Protein AF-A0A4Y9XLV0-F1 (afdb_monomer_lite)

Secondary structure (DSSP, 8-state):
-------------------------------------------GGGGS--SSTT-EESSSS-EE-S----TT-SS-HHHHHHHTT--EEEE---BTTB---GGGHHHHHHHHHTS-SSSS----GGG-EEEE----TT--PPP-

Radius of gyration: 30.6 Å; chains: 1; bounding box: 90×66×61 Å

pLDDT: mean 75.53, std 23.42, range [32.72, 98.12]

Foldseek 3Di:
DDDDDDDDDDDDDDDDDDDDDDDDDDDDDPDDPPPPPPPPPPPQFVPADDLDPQKTDPHPQDIDGDDQDDPPDPDTSLLSCVVSVNAEAEAQADDPRDDDCVVVNQVSQVVVLPDPPDDDDNGDNVSHHYDYQHDDPPGDGDDD

Structure (mmCIF, N/CA/C/O backbone):
data_AF-A0A4Y9XLV0-F1
#
_entry.id   AF-A0A4Y9XLV0-F1
#
loop_
_atom_site.group_PDB
_atom_site.id
_atom_site.type_symbol
_atom_site.label_atom_id
_atom_site.label_alt_id
_atom_site.label_comp_id
_atom_site.label_asym_id
_atom_site.label_entity_id
_atom_site.label_seq_id
_atom_site.pdbx_PDB_ins_code
_atom_site.Cartn_x
_atom_site.Cartn_y
_atom_site.Cartn_z
_atom_site.occupancy
_atom_site.B_iso_or_equiv
_atom_site.auth_seq_id
_atom_site.auth_comp_id
_atom_site.auth_asym_id
_atom_site.auth_atom_id
_atom_site.pdbx_PDB_model_num
ATOM 1 N N . MET A 1 1 ? 69.533 -40.851 -6.223 1.00 44.31 1 MET A N 1
ATOM 2 C CA . MET A 1 1 ? 68.738 -39.827 -5.526 1.00 44.31 1 MET A CA 1
ATOM 3 C C . MET A 1 1 ? 67.312 -39.889 -6.083 1.00 44.31 1 MET A C 1
ATOM 5 O O . MET A 1 1 ? 66.908 -39.020 -6.835 1.00 44.31 1 MET A O 1
ATOM 9 N N . GLU A 1 2 ? 66.648 -41.049 -6.049 1.00 42.41 2 GLU A N 1
ATOM 10 C CA . GLU A 1 2 ? 66.026 -41.686 -4.863 1.00 42.41 2 GLU A CA 1
ATOM 11 C C . GLU A 1 2 ? 64.787 -40.920 -4.376 1.00 42.41 2 GLU A C 1
ATOM 13 O O . GLU A 1 2 ? 64.874 -39.716 -4.189 1.00 42.41 2 GLU A O 1
ATOM 18 N N . HIS A 1 3 ? 63.644 -41.524 -4.048 1.00 40.06 3 HIS A N 1
ATOM 19 C CA . HIS A 1 3 ? 63.015 -42.832 -4.316 1.00 40.06 3 HIS A CA 1
ATOM 20 C C . HIS A 1 3 ? 61.691 -42.832 -3.495 1.00 40.06 3 HIS A C 1
ATOM 22 O O . HIS A 1 3 ? 61.647 -42.218 -2.432 1.00 40.06 3 HIS A O 1
ATOM 28 N N . THR A 1 4 ? 60.683 -43.605 -3.924 1.00 41.50 4 THR A N 1
ATOM 29 C CA . THR A 1 4 ? 59.674 -44.282 -3.059 1.00 41.50 4 THR A CA 1
ATOM 30 C C . THR A 1 4 ? 58.269 -43.676 -2.810 1.00 41.50 4 THR A C 1
ATOM 32 O O . THR A 1 4 ? 58.066 -42.517 -2.468 1.00 41.50 4 THR A O 1
ATOM 35 N N . THR A 1 5 ? 57.304 -44.591 -2.969 1.00 46.16 5 THR A N 1
ATOM 36 C CA . THR A 1 5 ? 55.833 -44.587 -2.807 1.00 46.16 5 THR A CA 1
ATOM 37 C C . THR A 1 5 ? 55.388 -44.950 -1.376 1.00 46.16 5 THR A C 1
ATOM 39 O O . THR A 1 5 ? 56.106 -45.732 -0.763 1.00 46.16 5 THR A O 1
ATOM 42 N N . ALA A 1 6 ? 54.191 -44.535 -0.897 1.00 38.47 6 ALA A N 1
ATOM 43 C CA . ALA A 1 6 ? 53.242 -45.391 -0.123 1.00 38.47 6 ALA A CA 1
ATOM 44 C C . ALA A 1 6 ? 51.978 -44.682 0.449 1.00 38.47 6 ALA A C 1
ATOM 46 O O . ALA A 1 6 ? 52.037 -43.569 0.961 1.00 38.47 6 ALA A O 1
ATOM 47 N N . THR A 1 7 ? 50.873 -45.436 0.463 1.00 38.69 7 THR A N 1
ATOM 48 C CA . THR A 1 7 ? 49.693 -45.411 1.378 1.00 38.69 7 THR A CA 1
ATOM 49 C C . THR A 1 7 ? 49.623 -46.827 2.027 1.00 38.69 7 THR A C 1
ATOM 51 O O . THR A 1 7 ? 50.431 -47.659 1.599 1.00 38.69 7 THR A O 1
ATOM 54 N N . PRO A 1 8 ? 48.675 -47.251 2.909 1.00 56.88 8 PRO A N 1
ATOM 55 C CA . PRO A 1 8 ? 47.726 -46.589 3.838 1.00 56.88 8 PRO A CA 1
ATOM 56 C C . PRO A 1 8 ? 47.707 -47.210 5.285 1.00 56.88 8 PRO A C 1
ATOM 58 O O . PRO A 1 8 ? 48.426 -48.167 5.544 1.00 56.88 8 PRO A O 1
ATOM 61 N N . ALA A 1 9 ? 46.842 -46.720 6.200 1.00 36.09 9 ALA A N 1
ATOM 62 C CA . ALA A 1 9 ? 46.205 -47.396 7.377 1.00 36.09 9 ALA A CA 1
ATOM 63 C C . ALA A 1 9 ? 45.323 -46.345 8.119 1.00 36.09 9 ALA A C 1
ATOM 65 O O . ALA A 1 9 ? 45.697 -45.176 8.085 1.00 36.09 9 ALA A O 1
ATOM 66 N N . SER A 1 10 ? 44.124 -46.551 8.697 1.00 36.41 10 SER A N 1
ATOM 67 C CA . SER A 1 10 ? 43.382 -47.677 9.322 1.00 36.41 10 SER A CA 1
ATOM 68 C C . SER A 1 10 ? 43.607 -47.862 10.839 1.00 36.41 10 SER A C 1
ATOM 70 O O . SER A 1 10 ? 44.735 -47.705 11.296 1.00 36.41 10 SER A O 1
ATOM 72 N N . ASN A 1 11 ? 42.526 -48.263 11.544 1.00 35.91 11 ASN A N 1
ATOM 73 C CA . ASN A 1 11 ? 42.389 -48.644 12.974 1.00 35.91 11 ASN A CA 1
ATOM 74 C C . ASN A 1 11 ? 42.174 -47.472 13.976 1.00 35.91 11 ASN A C 1
ATOM 76 O O . ASN A 1 11 ? 42.723 -46.394 13.777 1.00 35.91 11 ASN A O 1
ATOM 80 N N . ASP A 1 12 ? 41.420 -47.594 15.085 1.00 36.78 12 ASP A N 1
ATOM 81 C CA . ASP A 1 12 ? 40.398 -48.587 15.492 1.00 36.78 12 ASP A CA 1
ATOM 82 C C . ASP A 1 12 ? 39.504 -48.057 16.651 1.00 36.78 12 ASP A C 1
ATOM 84 O O . ASP A 1 12 ? 39.923 -47.200 17.421 1.00 36.78 12 ASP A O 1
ATOM 88 N N . ILE A 1 13 ? 38.281 -48.603 16.733 1.00 36.00 13 ILE A N 1
ATOM 89 C CA . ILE A 1 13 ? 37.506 -49.064 17.919 1.00 36.00 13 ILE A CA 1
ATOM 90 C C . ILE A 1 13 ? 37.742 -48.409 19.310 1.00 36.00 13 ILE A C 1
ATOM 92 O O . ILE A 1 13 ? 38.817 -48.553 19.881 1.00 36.00 13 ILE A O 1
ATOM 96 N N . ASP A 1 14 ? 36.654 -47.944 19.958 1.00 33.97 14 ASP A N 1
ATOM 97 C CA . ASP A 1 14 ? 36.262 -48.475 21.289 1.00 33.97 14 ASP A CA 1
ATOM 98 C C . ASP A 1 14 ? 34.733 -48.433 21.550 1.00 33.97 14 ASP A C 1
ATOM 100 O O . ASP A 1 14 ? 34.006 -47.645 20.939 1.00 33.97 14 ASP A O 1
ATOM 104 N N . GLN A 1 15 ? 34.237 -49.318 22.426 1.00 34.38 15 GLN A N 1
ATOM 105 C CA . GLN A 1 15 ? 32.823 -49.549 22.772 1.00 34.38 15 GLN A CA 1
ATOM 106 C C . GLN A 1 15 ? 32.537 -49.350 24.274 1.00 34.38 15 GLN A C 1
ATOM 108 O O . GLN A 1 15 ? 33.336 -49.740 25.115 1.00 34.38 15 GLN A O 1
ATOM 113 N N . SER A 1 16 ? 31.335 -48.868 24.622 1.00 37.50 16 SER A N 1
ATOM 114 C CA . SER A 1 16 ? 30.698 -48.978 25.958 1.00 37.50 16 SER A CA 1
ATOM 115 C C . SER A 1 16 ? 29.266 -48.411 25.838 1.00 37.50 16 SER A C 1
ATOM 117 O O . SER A 1 16 ? 29.134 -47.265 25.421 1.00 37.50 16 SER A O 1
ATOM 119 N N . VAL A 1 17 ? 28.120 -49.103 25.960 1.00 35.81 17 VAL A N 1
ATOM 120 C CA . VAL A 1 17 ? 27.607 -50.235 26.776 1.00 35.81 17 VAL A CA 1
ATOM 121 C C . VAL A 1 17 ? 27.174 -49.856 28.207 1.00 35.81 17 VAL A C 1
ATOM 123 O O . VAL A 1 17 ? 27.932 -49.261 28.962 1.00 35.81 17 VAL A O 1
ATOM 126 N N . SER A 1 18 ? 25.968 -50.332 28.582 1.00 37.88 18 SER A N 1
ATOM 127 C CA . SER A 1 18 ? 25.218 -50.158 29.854 1.00 37.88 18 SER A CA 1
ATOM 128 C C . SER A 1 18 ? 24.457 -48.817 30.014 1.00 37.88 18 SER A C 1
ATOM 130 O O . SER A 1 18 ? 24.909 -47.799 29.506 1.00 37.88 18 SER A O 1
ATOM 132 N N . HIS A 1 19 ? 23.277 -48.735 30.659 1.00 32.72 19 HIS A N 1
ATOM 133 C CA . HIS A 1 19 ? 22.309 -49.777 31.076 1.00 32.72 19 HIS A CA 1
ATOM 134 C C . HIS A 1 19 ? 20.878 -49.205 31.281 1.00 32.72 19 HIS A C 1
ATOM 136 O O . HIS A 1 19 ? 20.690 -47.991 31.292 1.00 32.72 19 HIS A O 1
ATOM 142 N N . SER A 1 20 ? 19.882 -50.086 31.459 1.00 41.22 20 SER A N 1
ATOM 143 C CA . SER A 1 20 ? 18.470 -49.758 31.759 1.00 41.22 20 SER A CA 1
ATOM 144 C C . SER A 1 20 ? 18.166 -49.737 33.266 1.00 41.22 20 SER A C 1
ATOM 146 O O . SER A 1 20 ? 18.795 -50.481 34.015 1.00 41.22 20 SER A O 1
ATOM 148 N N . ILE A 1 21 ? 17.133 -48.997 33.691 1.00 42.03 21 ILE A N 1
ATOM 149 C CA . ILE A 1 21 ? 16.352 -49.273 34.918 1.00 42.03 21 ILE A CA 1
ATOM 150 C C . ILE A 1 21 ? 14.890 -48.817 34.750 1.0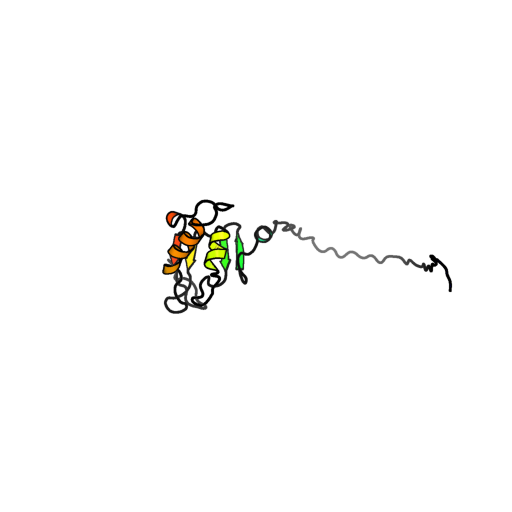0 42.03 21 ILE A C 1
ATOM 152 O O . ILE A 1 21 ? 14.570 -48.105 33.799 1.00 42.03 21 ILE A O 1
ATOM 156 N N . ASP A 1 22 ? 14.020 -49.307 35.634 1.00 33.97 22 ASP A N 1
ATOM 157 C CA . ASP A 1 22 ? 12.613 -49.643 35.365 1.00 33.97 22 ASP A CA 1
ATOM 158 C C . ASP A 1 22 ? 11.630 -49.074 36.425 1.00 33.97 22 ASP A C 1
ATOM 160 O O . ASP A 1 22 ? 12.054 -48.528 37.441 1.00 33.97 22 ASP A O 1
ATOM 164 N N . GLU A 1 23 ? 10.329 -49.280 36.191 1.00 33.56 23 GLU A N 1
ATOM 165 C CA . GLU A 1 23 ? 9.196 -49.277 37.142 1.00 33.56 23 GLU A CA 1
ATOM 166 C C . GLU A 1 23 ? 8.631 -47.969 37.769 1.00 33.56 23 GLU A C 1
ATOM 168 O O . GLU A 1 23 ? 9.160 -47.354 38.691 1.00 33.56 23 GLU A O 1
ATOM 173 N N . SER A 1 24 ? 7.398 -47.669 37.335 1.00 40.25 24 SER A N 1
ATOM 174 C CA . SER A 1 24 ? 6.162 -47.731 38.150 1.00 40.25 24 SER A CA 1
ATOM 175 C C . SER A 1 24 ? 6.018 -46.973 39.488 1.00 40.25 24 SER A C 1
ATOM 177 O O . SER A 1 24 ? 6.369 -47.487 40.544 1.00 40.25 24 SER A O 1
ATOM 179 N N . VAL A 1 25 ? 5.195 -45.908 39.495 1.00 38.41 25 VAL A N 1
ATOM 180 C CA . VAL A 1 25 ? 4.172 -45.681 40.552 1.00 38.41 25 VAL A CA 1
ATOM 181 C C . VAL A 1 25 ? 2.870 -45.163 39.923 1.00 38.41 25 VAL A C 1
ATOM 183 O O . VAL A 1 25 ? 2.878 -44.257 39.093 1.00 38.41 25 VAL A O 1
ATOM 186 N N . SER A 1 26 ? 1.734 -45.728 40.344 1.00 35.47 26 SER A N 1
ATOM 187 C CA . SER A 1 26 ? 0.381 -45.391 39.878 1.00 35.47 26 SER A CA 1
ATOM 188 C C . SER A 1 26 ? -0.408 -44.598 40.924 1.00 35.47 26 SER A C 1
ATOM 190 O O . SER A 1 26 ? -0.415 -44.973 42.097 1.00 35.47 26 SER A O 1
ATOM 192 N N . SER A 1 27 ? -1.152 -43.565 40.504 1.00 40.38 27 SER A N 1
ATOM 193 C CA . SER A 1 27 ? -2.450 -43.210 41.109 1.00 40.38 27 SER A CA 1
ATOM 194 C C . SER A 1 27 ? -3.287 -42.276 40.212 1.00 40.38 27 SER A C 1
ATOM 196 O O . SER A 1 27 ? -2.718 -41.486 39.458 1.00 40.38 27 SER A O 1
ATOM 198 N N . PRO A 1 28 ? -4.635 -42.352 40.253 1.00 42.47 28 PRO A N 1
ATOM 199 C CA . PRO A 1 28 ? -5.485 -41.774 39.216 1.00 42.47 28 PRO A CA 1
ATOM 200 C C . PRO A 1 28 ? -6.110 -40.440 39.638 1.00 42.47 28 PRO A C 1
ATOM 202 O O . PRO A 1 28 ? -6.962 -40.407 40.526 1.00 42.47 28 PRO A O 1
ATOM 205 N N . ASN A 1 29 ? -5.790 -39.351 38.936 1.00 38.34 29 ASN A N 1
ATOM 206 C CA . ASN A 1 29 ? -6.512 -38.092 39.116 1.00 38.34 29 ASN A CA 1
ATOM 207 C C . ASN A 1 29 ? -7.552 -37.910 37.999 1.00 38.34 29 ASN A C 1
ATOM 209 O O . ASN A 1 29 ? -7.209 -37.653 36.844 1.00 38.34 29 ASN A O 1
ATOM 213 N N . LYS A 1 30 ? -8.836 -38.083 38.339 1.00 51.19 30 LYS A N 1
ATOM 214 C CA . LYS A 1 30 ? -9.972 -37.972 37.407 1.00 51.19 30 LYS A CA 1
ATOM 215 C C . LYS A 1 30 ? -10.260 -36.507 37.064 1.00 51.19 30 LYS A C 1
ATOM 217 O O . LYS A 1 30 ? -11.255 -35.947 37.516 1.00 51.19 30 LYS A O 1
ATOM 222 N N . HIS A 1 31 ? -9.410 -35.894 36.248 1.00 45.94 31 HIS A N 1
ATOM 223 C CA . HIS A 1 31 ? -9.733 -34.612 35.633 1.00 45.94 31 HIS A CA 1
ATOM 224 C C . HIS A 1 31 ? -10.528 -34.832 34.351 1.00 45.94 31 HIS A C 1
ATOM 226 O O . HIS A 1 31 ? -10.071 -35.492 33.422 1.00 45.94 31 HIS A O 1
ATOM 232 N N . THR A 1 32 ? -11.735 -34.269 34.333 1.00 46.31 32 THR A N 1
ATOM 233 C CA . THR A 1 32 ? -12.629 -34.186 33.180 1.00 46.31 32 THR A CA 1
ATOM 234 C C . THR A 1 32 ? -11.860 -33.741 31.941 1.00 46.31 32 THR A C 1
ATOM 236 O O . THR A 1 32 ? -11.474 -32.576 31.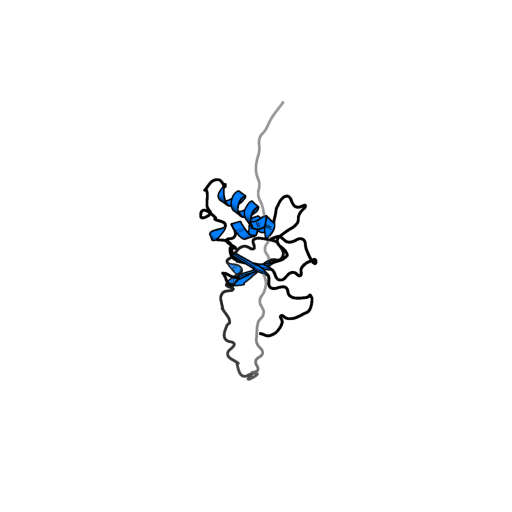837 1.00 46.31 32 THR A O 1
ATOM 239 N N . THR A 1 33 ? -11.665 -34.654 30.989 1.00 41.72 33 THR A N 1
ATOM 240 C CA . THR A 1 33 ? -11.121 -34.317 29.676 1.00 41.72 33 THR A CA 1
ATOM 241 C C . THR A 1 33 ? -12.124 -33.422 28.962 1.00 41.72 33 THR A C 1
ATOM 243 O O . THR A 1 33 ? -13.071 -33.899 28.339 1.00 41.72 33 THR A O 1
ATOM 246 N N . ILE A 1 34 ? -11.911 -32.107 29.038 1.00 57.25 34 ILE A N 1
ATOM 247 C CA . ILE A 1 34 ? -12.382 -31.213 27.987 1.00 57.25 34 ILE A CA 1
ATOM 248 C C . ILE A 1 34 ? -11.729 -31.744 26.716 1.00 57.25 34 ILE A C 1
ATOM 250 O O . ILE A 1 34 ? -10.503 -31.748 26.611 1.00 57.25 34 ILE A O 1
ATOM 254 N N . SER A 1 35 ? -12.540 -32.245 25.786 1.00 52.53 35 SER A N 1
ATOM 255 C CA . SER A 1 35 ? -12.069 -32.616 24.458 1.00 52.53 35 SER A CA 1
ATOM 256 C C . SER A 1 35 ? -11.554 -31.355 23.782 1.00 52.53 35 SER A C 1
ATOM 258 O O . SER A 1 35 ? -12.321 -30.611 23.171 1.00 52.53 35 SER A O 1
ATOM 260 N N . THR A 1 36 ? -10.256 -31.095 23.932 1.00 50.59 36 THR A N 1
ATOM 261 C CA . THR A 1 36 ? -9.554 -30.050 23.203 1.00 50.59 36 THR A CA 1
ATOM 262 C C . THR A 1 36 ? -9.719 -30.376 21.732 1.00 50.59 36 THR A C 1
ATOM 264 O O . THR A 1 36 ? -9.048 -31.268 21.211 1.00 50.59 36 THR A O 1
ATOM 267 N N . PHE A 1 37 ? -10.643 -29.683 21.065 1.00 56.19 37 PHE A N 1
ATOM 268 C CA . PHE A 1 37 ? -10.715 -29.711 19.616 1.00 56.19 37 PHE A CA 1
ATOM 269 C C . PHE A 1 37 ? -9.338 -29.298 19.119 1.00 56.19 37 PHE A C 1
ATOM 271 O O . PHE A 1 37 ? -8.907 -28.163 19.330 1.00 56.19 37 PHE A O 1
ATOM 278 N N . SER A 1 38 ? -8.626 -30.258 18.528 1.00 58.19 38 SER A N 1
ATOM 279 C CA . SER A 1 38 ? -7.366 -30.003 17.854 1.00 58.19 38 SER A CA 1
ATOM 280 C C . SER A 1 38 ? -7.668 -28.981 16.769 1.00 58.19 38 SER A C 1
ATOM 282 O O . SER A 1 38 ? -8.244 -29.301 15.729 1.00 58.19 38 SER A O 1
ATOM 284 N N . MET A 1 39 ? -7.297 -27.730 17.041 1.00 57.28 39 MET A N 1
ATOM 285 C CA . MET A 1 39 ? -7.291 -26.645 16.071 1.00 57.28 39 MET A CA 1
ATOM 286 C C . MET A 1 39 ? -6.125 -26.865 15.101 1.00 57.28 39 MET A C 1
ATOM 288 O O . MET A 1 39 ? -5.297 -25.984 14.892 1.00 57.28 39 MET A O 1
ATOM 292 N N . ASN A 1 40 ? -6.103 -28.029 14.444 1.00 58.97 40 ASN A N 1
ATOM 293 C CA . ASN A 1 40 ? -5.399 -28.247 13.188 1.00 58.97 40 ASN A CA 1
ATOM 294 C C . ASN A 1 40 ? -6.162 -27.532 12.057 1.00 58.97 40 ASN A C 1
ATOM 296 O O . ASN A 1 40 ? -6.431 -28.093 10.996 1.00 58.97 40 ASN A O 1
ATOM 300 N N . ALA A 1 41 ? -6.498 -26.260 12.287 1.00 55.97 41 ALA A N 1
ATOM 301 C CA . ALA A 1 41 ? -6.653 -25.324 11.201 1.00 55.97 41 ALA A CA 1
ATOM 302 C C . ALA A 1 41 ? -5.267 -25.229 10.546 1.00 55.97 41 ALA A C 1
ATOM 304 O O . ALA A 1 41 ? -4.302 -24.896 11.243 1.00 55.97 41 ALA A O 1
ATOM 305 N N . PRO A 1 42 ? -5.115 -25.538 9.246 1.00 51.66 42 PRO A N 1
ATOM 306 C CA . PRO A 1 42 ? -3.868 -25.229 8.572 1.00 51.66 42 PRO A CA 1
ATOM 307 C C . PRO A 1 42 ? -3.624 -23.729 8.738 1.00 51.66 42 PRO A C 1
ATOM 309 O O . PRO A 1 42 ? -4.533 -22.923 8.533 1.00 51.66 42 PRO A O 1
ATOM 312 N N . THR A 1 43 ? -2.412 -23.336 9.122 1.00 57.78 43 THR A N 1
ATOM 313 C CA . THR A 1 43 ? -2.004 -21.930 9.164 1.00 57.78 43 THR A CA 1
ATOM 314 C C . THR A 1 43 ? -1.938 -21.410 7.732 1.00 57.78 43 THR A C 1
ATOM 316 O O . THR A 1 43 ? -0.885 -21.402 7.092 1.00 57.78 43 THR A O 1
ATOM 319 N N . VAL A 1 44 ? -3.099 -20.980 7.223 1.00 54.06 44 VAL A N 1
ATOM 320 C CA . VAL A 1 44 ? -3.336 -20.495 5.851 1.00 54.06 44 VAL A CA 1
ATOM 321 C C . VAL A 1 44 ? -2.351 -19.380 5.462 1.00 54.06 44 VAL A C 1
ATOM 323 O O . VAL A 1 44 ? -2.016 -19.203 4.294 1.00 54.06 44 VAL A O 1
ATOM 326 N N . THR A 1 45 ? -1.835 -18.663 6.458 1.00 52.94 45 THR A N 1
ATOM 327 C CA . THR A 1 45 ? -0.852 -17.585 6.336 1.00 52.94 45 THR A CA 1
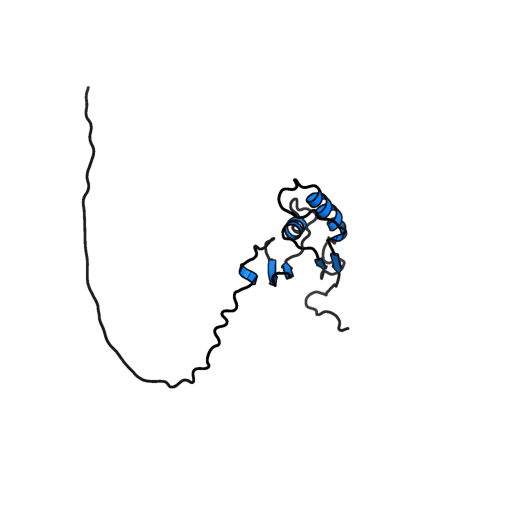ATOM 328 C C . THR A 1 45 ? 0.581 -18.059 6.049 1.00 52.94 45 THR A C 1
ATOM 330 O O . THR A 1 45 ? 1.371 -17.276 5.531 1.00 52.94 45 THR A O 1
ATOM 333 N N . SER A 1 46 ? 0.935 -19.323 6.323 1.00 56.84 46 SER A N 1
ATOM 334 C CA . SER A 1 46 ? 2.306 -19.838 6.126 1.00 56.84 46 SER A CA 1
ATOM 335 C C . SER A 1 46 ? 2.656 -20.167 4.669 1.00 56.84 46 SER A C 1
ATOM 337 O O . SER A 1 46 ? 3.830 -20.319 4.343 1.00 56.84 46 SER A O 1
ATOM 339 N N . MET A 1 47 ? 1.661 -20.250 3.777 1.00 69.62 47 MET A N 1
ATOM 340 C CA . MET A 1 47 ? 1.868 -20.657 2.381 1.00 69.62 47 MET A CA 1
ATOM 341 C C . MET A 1 47 ? 2.316 -19.533 1.438 1.00 69.62 47 MET A C 1
ATOM 343 O O . MET A 1 47 ? 2.781 -19.829 0.338 1.00 69.62 47 MET A O 1
ATOM 347 N N . ARG A 1 48 ? 2.165 -18.254 1.810 1.00 83.88 48 ARG A N 1
ATOM 348 C CA . ARG A 1 48 ? 2.544 -17.125 0.945 1.00 83.88 48 ARG A CA 1
ATOM 349 C C . ARG A 1 48 ? 3.803 -16.422 1.459 1.00 83.88 48 ARG A C 1
ATOM 351 O O . ARG A 1 48 ? 3.802 -15.963 2.602 1.00 83.88 48 ARG A O 1
ATOM 358 N N . PRO A 1 49 ? 4.844 -16.252 0.620 1.00 91.31 49 PRO A N 1
ATOM 359 C CA . PRO A 1 49 ? 5.977 -15.396 0.946 1.00 91.31 49 PRO A CA 1
ATOM 360 C C . PRO A 1 49 ? 5.534 -13.977 1.318 1.00 91.31 49 PRO A C 1
ATOM 362 O O . PRO A 1 49 ? 4.568 -13.434 0.772 1.00 91.31 49 PRO A O 1
ATOM 365 N N . ARG A 1 50 ? 6.266 -13.363 2.250 1.00 93.44 50 ARG A N 1
ATOM 366 C CA . ARG A 1 50 ? 6.087 -11.954 2.611 1.00 93.44 50 ARG A CA 1
ATOM 367 C C . ARG A 1 50 ? 6.782 -11.079 1.561 1.00 93.44 50 ARG A C 1
ATOM 369 O O . ARG A 1 50 ? 7.975 -11.287 1.351 1.00 93.44 50 ARG A O 1
ATOM 376 N N . PRO A 1 51 ? 6.092 -10.120 0.918 1.00 93.94 51 PRO A N 1
ATOM 377 C CA . PRO A 1 51 ? 6.698 -9.301 -0.134 1.00 93.94 51 PRO A CA 1
ATOM 378 C C . PRO A 1 51 ? 7.726 -8.299 0.397 1.00 93.94 51 PRO A C 1
ATOM 380 O O . PRO A 1 51 ? 8.669 -7.962 -0.313 1.00 93.94 51 PRO A O 1
ATOM 383 N N . ILE A 1 52 ? 7.553 -7.835 1.639 1.00 94.00 52 ILE A N 1
ATOM 384 C CA . ILE A 1 52 ? 8.445 -6.883 2.313 1.00 94.00 52 ILE A CA 1
ATOM 385 C C . ILE A 1 52 ? 8.670 -7.266 3.784 1.00 94.00 52 ILE A C 1
ATOM 387 O O . ILE A 1 52 ? 7.859 -8.012 4.352 1.00 94.00 52 ILE A O 1
ATOM 391 N N . PRO A 1 53 ? 9.740 -6.763 4.434 1.00 92.50 53 PRO A N 1
ATOM 392 C CA . PRO A 1 53 ? 9.869 -6.797 5.890 1.00 92.50 53 PRO A CA 1
ATOM 393 C C . PRO A 1 53 ? 8.629 -6.215 6.586 1.00 92.50 53 PRO A C 1
ATOM 395 O O . PRO A 1 53 ? 7.871 -5.459 5.986 1.00 92.50 53 PRO A O 1
ATOM 398 N N . ASN A 1 54 ? 8.407 -6.589 7.849 1.00 93.94 54 ASN A N 1
ATOM 399 C CA . ASN A 1 54 ? 7.307 -6.065 8.675 1.00 93.94 54 ASN A CA 1
ATOM 400 C C . ASN A 1 54 ? 5.908 -6.153 8.022 1.00 93.94 54 ASN A C 1
ATOM 402 O O . ASN A 1 54 ? 5.040 -5.316 8.260 1.00 93.94 54 ASN A O 1
ATOM 406 N N . SER A 1 55 ? 5.679 -7.186 7.205 1.00 95.56 55 SER A N 1
ATOM 407 C CA . SER A 1 55 ? 4.369 -7.513 6.635 1.00 95.56 55 SER A CA 1
ATOM 408 C C . SER A 1 55 ? 3.887 -8.897 7.065 1.00 95.56 55 SER A C 1
ATOM 410 O O . SER A 1 55 ? 4.680 -9.742 7.494 1.00 95.56 55 SER A O 1
ATOM 412 N N . TYR A 1 56 ? 2.585 -9.142 6.948 1.00 94.38 56 TYR A N 1
ATOM 413 C CA . TYR A 1 56 ? 1.985 -10.464 7.086 1.00 94.38 56 TYR A CA 1
ATOM 414 C C . TYR A 1 56 ? 0.693 -10.568 6.271 1.00 94.38 56 TYR A C 1
ATOM 416 O O . TYR A 1 56 ? -0.072 -9.613 6.140 1.00 94.38 56 TYR A O 1
ATOM 424 N N . TRP A 1 57 ? 0.436 -11.757 5.729 1.00 94.94 57 TRP A N 1
ATOM 425 C CA . TRP A 1 57 ? -0.861 -12.093 5.151 1.00 94.94 57 TRP A CA 1
ATOM 426 C C . TRP A 1 57 ? -1.828 -12.392 6.300 1.00 94.94 57 TRP A C 1
ATOM 428 O O . TRP A 1 57 ? -1.634 -13.369 7.019 1.00 94.94 57 TRP A O 1
ATOM 438 N N . ALA A 1 58 ? -2.841 -11.549 6.499 1.00 94.12 58 ALA A N 1
ATOM 439 C CA . ALA A 1 58 ? -3.920 -11.785 7.463 1.00 94.12 58 ALA A CA 1
ATOM 440 C C . ALA A 1 58 ? -4.916 -12.829 6.926 1.00 94.12 58 ALA A C 1
ATOM 442 O O . ALA A 1 58 ? -5.457 -13.642 7.671 1.00 94.12 58 ALA A O 1
ATOM 443 N N . THR A 1 59 ? -5.112 -12.837 5.606 1.00 92.12 59 THR A N 1
ATOM 444 C CA . THR A 1 59 ? -5.834 -13.867 4.845 1.00 92.12 59 THR A CA 1
ATOM 445 C C . THR A 1 59 ? -5.063 -14.139 3.543 1.00 92.12 59 THR A C 1
ATOM 447 O O . THR A 1 59 ? -4.145 -13.380 3.223 1.00 92.12 59 THR A O 1
ATOM 450 N N . PRO A 1 60 ? -5.429 -15.142 2.719 1.00 91.31 60 PRO A N 1
ATOM 451 C CA . PRO A 1 60 ? -4.857 -15.298 1.380 1.00 91.31 60 PRO A CA 1
ATOM 452 C C . PRO A 1 60 ? -4.962 -14.067 0.472 1.00 91.31 60 PRO A C 1
ATOM 454 O O . PRO A 1 60 ? -4.252 -14.015 -0.524 1.00 91.31 60 PRO A O 1
ATOM 457 N N . LEU A 1 61 ? -5.860 -13.118 0.753 1.00 93.12 61 LEU A N 1
ATOM 458 C CA . LEU A 1 61 ? -6.132 -11.962 -0.109 1.00 93.12 61 LEU A CA 1
ATOM 459 C C . LEU A 1 61 ? -5.861 -10.612 0.573 1.00 93.12 61 LEU A C 1
ATOM 461 O O . LEU A 1 61 ? -5.846 -9.592 -0.108 1.00 93.12 61 LEU A O 1
ATOM 465 N N . LEU A 1 62 ? -5.623 -10.598 1.888 1.00 95.75 62 LEU A N 1
ATOM 466 C CA . LEU A 1 62 ? -5.378 -9.389 2.671 1.00 95.75 62 LEU A CA 1
ATOM 467 C C . LEU A 1 62 ? -3.966 -9.414 3.261 1.00 95.75 62 LEU A C 1
ATOM 469 O O . LEU A 1 62 ? -3.658 -10.243 4.120 1.00 95.75 62 LEU A O 1
ATOM 473 N N . LEU A 1 63 ? -3.131 -8.481 2.810 1.00 97.06 63 LEU A N 1
ATOM 474 C CA . LEU A 1 63 ? -1.805 -8.214 3.354 1.00 97.06 63 LEU A CA 1
ATOM 475 C C . LEU A 1 63 ? -1.872 -6.980 4.261 1.00 97.06 63 LEU A C 1
ATOM 477 O O . LEU A 1 63 ? -2.338 -5.930 3.828 1.00 97.06 63 LEU A O 1
ATOM 481 N N . ALA A 1 64 ? -1.358 -7.096 5.482 1.00 96.75 64 ALA A N 1
ATOM 482 C CA . ALA A 1 64 ? -1.027 -5.955 6.328 1.00 96.75 64 ALA A CA 1
ATOM 483 C C . ALA A 1 64 ? 0.486 -5.709 6.263 1.00 96.75 64 ALA A C 1
ATOM 485 O O . ALA A 1 64 ? 1.275 -6.662 6.275 1.00 96.75 64 ALA A O 1
ATOM 486 N N . CYS A 1 65 ? 0.911 -4.450 6.175 1.00 96.44 65 CYS A N 1
ATOM 487 C CA . CYS A 1 65 ? 2.323 -4.098 6.073 1.00 96.44 65 CYS A CA 1
ATOM 488 C C . CYS A 1 65 ? 2.633 -2.679 6.564 1.00 96.44 65 CYS A C 1
ATOM 490 O O . CYS A 1 65 ? 1.737 -1.869 6.776 1.00 96.44 65 CYS A O 1
ATOM 492 N N . GLU A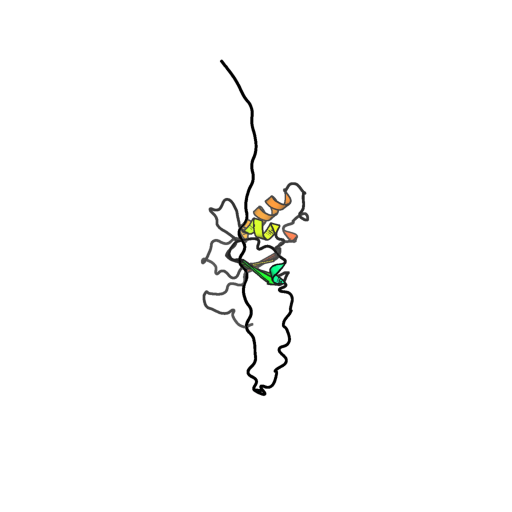 1 66 ? 3.924 -2.388 6.712 1.00 95.19 66 GLU A N 1
ATOM 493 C CA . GLU A 1 66 ? 4.447 -1.031 6.890 1.00 95.19 66 GLU A CA 1
ATOM 494 C C . GLU A 1 66 ? 4.209 -0.127 5.662 1.00 95.19 66 GLU A C 1
ATOM 496 O O . GLU A 1 66 ? 3.918 -0.605 4.562 1.00 95.19 66 GLU A O 1
ATOM 501 N N . TYR A 1 67 ? 4.388 1.188 5.843 1.00 95.56 67 TYR A N 1
ATOM 502 C CA . TYR A 1 67 ? 4.175 2.188 4.793 1.00 95.56 67 TYR A CA 1
ATOM 503 C C . TYR A 1 67 ? 5.005 1.891 3.524 1.00 95.56 67 TYR A C 1
ATOM 505 O O . TYR A 1 67 ? 6.221 1.656 3.631 1.00 95.56 67 TYR A O 1
ATOM 513 N N . PRO A 1 68 ? 4.393 1.899 2.320 1.00 95.00 68 PRO A N 1
ATOM 514 C CA . PRO A 1 68 ? 4.995 1.325 1.114 1.00 95.00 68 PRO A CA 1
ATOM 515 C C . PRO A 1 68 ? 5.913 2.281 0.334 1.00 95.00 68 PRO A C 1
ATOM 517 O O . PRO A 1 68 ? 6.479 1.886 -0.689 1.00 95.00 68 PRO A O 1
ATOM 520 N N . TRP A 1 69 ? 6.051 3.530 0.778 1.00 95.25 69 TRP A N 1
ATOM 521 C CA . TRP A 1 69 ? 6.714 4.589 0.021 1.00 95.25 69 TRP A CA 1
ATOM 522 C C . TRP A 1 69 ? 7.862 5.229 0.788 1.00 95.25 69 TRP A C 1
ATOM 524 O O . TRP A 1 69 ? 7.802 5.428 2.001 1.00 95.25 69 TRP A O 1
ATOM 534 N N . THR A 1 70 ? 8.950 5.531 0.086 1.00 92.12 70 THR A N 1
ATOM 535 C CA . THR A 1 70 ? 10.125 6.193 0.662 1.00 92.12 70 THR A CA 1
ATOM 536 C C . THR A 1 70 ? 10.811 7.001 -0.441 1.00 92.12 70 THR A C 1
ATOM 538 O O . THR A 1 70 ? 11.547 6.405 -1.225 1.00 92.12 70 THR A O 1
ATOM 541 N N . PRO A 1 71 ? 10.605 8.331 -0.539 1.00 88.19 71 PRO A N 1
ATOM 542 C CA . PRO A 1 71 ? 11.031 9.136 -1.695 1.00 88.19 71 PRO A CA 1
ATOM 543 C C . PRO A 1 71 ? 12.510 9.021 -2.102 1.00 88.19 71 PRO A C 1
ATOM 545 O O . PRO A 1 71 ? 12.845 9.237 -3.260 1.00 88.19 71 PRO A O 1
ATOM 548 N N . SER A 1 72 ? 13.396 8.683 -1.161 1.00 88.06 72 SER A N 1
ATOM 549 C CA . SER A 1 72 ? 14.841 8.522 -1.369 1.00 88.06 72 SER A CA 1
ATOM 550 C C . SER A 1 72 ? 15.301 7.082 -1.648 1.00 88.06 72 SER A C 1
ATOM 552 O O . SER A 1 72 ? 16.494 6.862 -1.857 1.00 88.06 72 SER A O 1
ATOM 554 N N . SER A 1 73 ? 14.403 6.091 -1.639 1.00 87.88 73 SER A N 1
ATOM 555 C CA . SER A 1 73 ? 14.759 4.689 -1.893 1.00 87.88 73 SER A CA 1
ATOM 556 C C . SER A 1 73 ? 14.847 4.385 -3.390 1.00 87.88 73 SER A C 1
ATOM 558 O O . SER A 1 73 ? 13.937 4.703 -4.156 1.00 87.88 73 SER A O 1
ATOM 560 N N . SER A 1 74 ? 15.907 3.689 -3.805 1.00 83.69 74 SER A N 1
ATOM 561 C CA . SER A 1 74 ? 16.020 3.117 -5.155 1.00 83.69 74 SER A CA 1
ATOM 562 C C . SER A 1 74 ? 15.095 1.914 -5.375 1.00 83.69 74 SER A C 1
ATOM 564 O O . SER A 1 74 ? 14.700 1.643 -6.505 1.00 83.69 74 SER A O 1
ATOM 566 N N . THR A 1 75 ? 14.723 1.214 -4.300 1.00 85.25 75 THR A N 1
ATOM 567 C CA . THR A 1 75 ? 13.790 0.081 -4.320 1.00 85.25 75 THR A CA 1
ATOM 568 C C . THR A 1 75 ? 12.527 0.486 -3.575 1.00 85.25 75 THR A C 1
ATOM 570 O O . THR A 1 75 ? 12.533 0.579 -2.343 1.00 85.25 75 THR A O 1
ATOM 573 N N . GLN A 1 76 ? 11.436 0.740 -4.296 1.00 92.56 76 GLN A N 1
ATOM 574 C CA . GLN A 1 76 ? 10.159 1.059 -3.663 1.00 92.56 76 GLN A CA 1
ATOM 575 C C . GLN A 1 76 ? 9.456 -0.225 -3.231 1.00 92.56 76 GLN A C 1
ATOM 577 O O . GLN A 1 76 ? 9.333 -1.185 -3.993 1.00 92.56 76 GLN A O 1
ATOM 582 N N . LYS A 1 77 ? 8.947 -0.241 -1.995 1.00 95.38 77 LYS A N 1
ATOM 583 C CA . LYS A 1 77 ? 8.162 -1.374 -1.480 1.00 95.38 77 LYS A CA 1
ATOM 584 C C . LYS A 1 77 ? 6.900 -1.577 -2.323 1.00 95.38 77 LYS A C 1
ATOM 586 O O . LYS A 1 77 ? 6.472 -2.709 -2.522 1.00 95.38 77 LYS A O 1
ATOM 591 N N . LEU A 1 78 ? 6.373 -0.486 -2.883 1.00 95.31 78 LEU A N 1
ATOM 592 C CA . LEU A 1 78 ? 5.282 -0.457 -3.853 1.00 95.31 78 LEU A CA 1
ATOM 593 C C . LEU A 1 78 ? 5.476 -1.450 -5.017 1.00 95.31 78 LEU A C 1
ATOM 595 O O . LEU A 1 78 ? 4.550 -2.195 -5.330 1.00 95.31 78 LEU A O 1
ATOM 599 N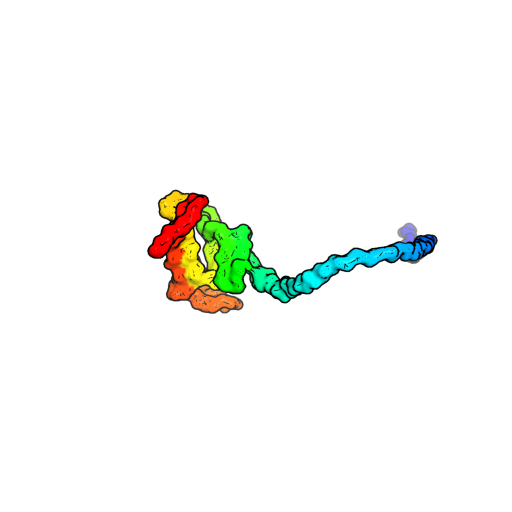 N . ASP A 1 79 ? 6.683 -1.550 -5.588 1.00 94.25 79 ASP A N 1
ATOM 600 C CA . ASP A 1 79 ? 6.983 -2.509 -6.664 1.00 94.25 79 ASP A CA 1
ATOM 601 C C . ASP A 1 79 ? 6.885 -3.961 -6.192 1.00 94.25 79 ASP A C 1
ATOM 603 O O . ASP A 1 79 ? 6.401 -4.829 -6.917 1.00 94.25 79 ASP A O 1
ATOM 607 N N . LEU A 1 80 ? 7.337 -4.239 -4.967 1.00 94.25 80 LEU A N 1
ATOM 608 C CA . LEU A 1 80 ? 7.300 -5.575 -4.369 1.00 94.25 80 LEU A CA 1
ATOM 609 C C . LEU A 1 80 ? 5.859 -5.998 -4.053 1.00 94.25 80 LEU A C 1
ATOM 611 O O . LEU A 1 80 ? 5.488 -7.146 -4.298 1.00 94.25 80 LEU A O 1
ATOM 615 N N . LEU A 1 81 ? 5.025 -5.064 -3.586 1.00 95.69 81 LEU A N 1
ATOM 616 C CA . LEU A 1 81 ? 3.592 -5.278 -3.366 1.00 95.69 81 LEU A CA 1
ATOM 617 C C . LEU A 1 81 ? 2.853 -5.552 -4.687 1.00 95.69 81 LEU A C 1
ATOM 619 O O . LEU A 1 81 ? 2.125 -6.542 -4.794 1.00 95.69 81 LEU A O 1
ATOM 623 N N . LEU A 1 82 ? 3.087 -4.735 -5.718 1.00 94.62 82 LEU A N 1
ATOM 624 C CA . LEU A 1 82 ? 2.490 -4.920 -7.044 1.00 94.62 82 LEU A CA 1
ATOM 625 C C . LEU A 1 82 ? 2.933 -6.247 -7.692 1.00 94.62 82 LEU A C 1
ATOM 627 O O . LEU A 1 82 ? 2.086 -6.974 -8.224 1.00 94.62 82 LEU A O 1
ATOM 631 N N . LYS A 1 83 ? 4.217 -6.623 -7.592 1.00 92.62 83 LYS A N 1
ATOM 632 C CA . LYS A 1 83 ? 4.731 -7.930 -8.053 1.00 92.62 83 LYS A CA 1
ATOM 633 C C . LYS A 1 83 ? 4.114 -9.109 -7.297 1.00 92.62 83 LYS A C 1
ATOM 635 O O . LYS A 1 83 ? 3.822 -10.129 -7.909 1.00 92.62 83 LYS A O 1
ATOM 640 N N . ALA A 1 84 ? 3.842 -8.961 -6.001 1.00 92.62 84 ALA A N 1
ATOM 641 C CA . ALA A 1 84 ? 3.164 -9.973 -5.187 1.00 92.62 84 ALA A CA 1
ATOM 642 C C . ALA A 1 84 ? 1.642 -10.071 -5.423 1.00 92.62 84 ALA A C 1
ATOM 644 O O . ALA A 1 84 ? 0.958 -10.827 -4.732 1.00 92.62 84 ALA A O 1
ATOM 645 N N . GLY A 1 85 ? 1.102 -9.323 -6.391 1.00 93.06 85 GLY A N 1
ATOM 646 C CA . GLY A 1 85 ? -0.312 -9.372 -6.755 1.00 93.06 85 GLY A CA 1
ATOM 647 C C . GLY A 1 85 ? -1.222 -8.470 -5.920 1.00 93.06 85 GLY A C 1
ATOM 648 O O . GLY A 1 85 ? -2.437 -8.625 -6.002 1.00 93.06 85 GLY A O 1
ATOM 649 N N . VAL A 1 86 ? -0.686 -7.525 -5.137 1.00 95.69 86 VAL A N 1
ATOM 650 C CA . VAL A 1 86 ? -1.514 -6.510 -4.462 1.00 95.69 86 VAL A CA 1
ATOM 651 C C . VAL A 1 86 ? -2.106 -5.571 -5.513 1.00 95.69 86 VAL A C 1
ATOM 653 O O . VAL A 1 86 ? -1.386 -5.035 -6.357 1.00 95.69 86 VAL A O 1
ATOM 656 N N . ARG A 1 87 ? -3.430 -5.410 -5.490 1.00 96.69 87 ARG A N 1
ATOM 657 C CA . ARG A 1 87 ? -4.196 -4.607 -6.461 1.00 96.69 87 ARG A CA 1
ATOM 658 C C . ARG A 1 87 ? -5.043 -3.520 -5.809 1.00 96.69 87 ARG A C 1
ATOM 660 O O . ARG A 1 87 ? -5.213 -2.462 -6.396 1.00 96.69 87 ARG A O 1
ATOM 667 N N . THR A 1 88 ? -5.501 -3.734 -4.580 1.00 97.94 88 THR A N 1
ATOM 668 C CA . THR A 1 88 ? -6.220 -2.718 -3.806 1.00 97.94 88 THR A CA 1
ATOM 669 C C . THR A 1 88 ? -5.322 -2.197 -2.695 1.00 97.94 88 THR A C 1
ATOM 671 O O . THR A 1 88 ? -4.877 -2.968 -1.846 1.00 97.94 88 THR A O 1
ATOM 674 N N . PHE A 1 89 ? -5.077 -0.892 -2.698 1.00 98.06 89 PHE A N 1
ATOM 675 C CA . PHE A 1 89 ? -4.384 -0.172 -1.638 1.00 98.06 89 PHE A CA 1
ATOM 676 C C . PHE A 1 89 ? -5.414 0.514 -0.743 1.00 98.06 89 PHE A C 1
ATOM 678 O O . PHE A 1 89 ? -6.283 1.241 -1.227 1.00 98.06 89 PHE A O 1
ATOM 685 N N . ILE A 1 90 ? -5.314 0.258 0.559 1.00 97.81 90 ILE A N 1
ATOM 686 C CA . ILE A 1 90 ? -6.115 0.903 1.598 1.00 97.81 90 ILE A CA 1
ATOM 687 C C . ILE A 1 90 ? -5.138 1.724 2.433 1.00 97.81 90 ILE A C 1
ATOM 689 O O . ILE A 1 90 ? -4.359 1.159 3.199 1.00 97.81 90 ILE A O 1
ATOM 693 N N . ASP A 1 91 ? -5.135 3.038 2.228 1.00 97.06 91 ASP A N 1
ATOM 694 C CA . ASP A 1 91 ? -4.305 3.965 2.987 1.00 97.06 91 ASP A CA 1
ATOM 695 C C . ASP A 1 91 ? -5.050 4.445 4.234 1.00 97.06 91 ASP A C 1
ATOM 697 O O . ASP A 1 91 ? -6.159 4.974 4.139 1.00 97.06 91 ASP A O 1
ATOM 701 N N . LEU A 1 92 ? -4.435 4.239 5.396 1.00 96.19 92 LEU A N 1
ATOM 702 C CA . LEU A 1 92 ? -4.964 4.626 6.705 1.00 96.19 92 LEU A CA 1
ATOM 703 C C . LEU A 1 92 ? -4.222 5.837 7.293 1.00 96.19 92 LEU A C 1
ATOM 705 O O . LEU A 1 92 ? -4.637 6.356 8.326 1.00 96.19 92 LEU A O 1
ATOM 709 N N . THR A 1 93 ? -3.141 6.276 6.643 1.00 95.06 93 THR A N 1
ATOM 710 C CA . THR A 1 93 ? -2.266 7.373 7.071 1.00 95.06 93 THR A CA 1
ATOM 711 C C . THR A 1 93 ? -2.978 8.725 6.993 1.00 95.06 93 THR A C 1
ATOM 713 O O . THR A 1 93 ? -3.753 8.992 6.069 1.00 95.06 93 THR A O 1
ATOM 716 N N . GLU A 1 94 ? -2.701 9.610 7.951 1.00 94.19 94 GLU A N 1
ATOM 717 C CA . GLU A 1 94 ? -3.250 10.967 7.946 1.00 94.19 94 GLU A CA 1
ATOM 718 C C . GLU A 1 94 ? -2.515 11.900 6.972 1.00 94.19 94 GLU A C 1
ATOM 720 O O . GLU A 1 94 ? -1.302 11.818 6.755 1.00 94.19 94 GLU A O 1
ATOM 725 N N . THR A 1 95 ? -3.247 12.860 6.399 1.00 90.44 95 THR A N 1
ATOM 726 C CA . THR A 1 95 ? -2.656 13.891 5.535 1.00 90.44 95 THR A CA 1
ATOM 727 C C . THR A 1 95 ? -1.620 14.705 6.313 1.00 90.44 95 THR A C 1
ATOM 729 O O . THR A 1 95 ? -1.968 15.483 7.198 1.00 90.44 95 THR A O 1
ATOM 732 N N . GLY A 1 96 ? -0.348 14.564 5.933 1.00 90.19 96 GLY A N 1
ATOM 733 C CA . GLY A 1 96 ? 0.783 15.243 6.571 1.00 90.19 96 GLY A CA 1
ATOM 734 C C . GLY A 1 96 ? 1.595 14.371 7.533 1.00 90.19 96 GLY A C 1
ATOM 735 O O . GLY A 1 96 ? 2.676 14.795 7.928 1.00 90.19 96 GLY A O 1
ATOM 736 N N . GLU A 1 97 ? 1.137 13.158 7.857 1.00 90.69 97 GLU A N 1
ATOM 737 C CA . GLU A 1 97 ? 1.908 12.183 8.641 1.00 90.69 97 GLU A CA 1
ATOM 738 C C . GLU A 1 97 ? 3.097 11.641 7.824 1.00 90.69 97 GLU A C 1
ATOM 740 O O . GLU A 1 97 ? 4.238 11.656 8.285 1.00 90.69 97 GLU A O 1
ATOM 745 N N . LEU A 1 98 ? 2.844 11.220 6.576 1.00 93.31 98 LEU A N 1
ATOM 746 C CA . LEU A 1 98 ? 3.847 10.703 5.636 1.00 93.31 98 LEU A CA 1
ATOM 747 C C . LEU A 1 98 ? 3.626 11.270 4.221 1.00 93.31 98 LEU A C 1
ATOM 749 O O . LEU A 1 98 ? 2.544 11.748 3.876 1.00 93.31 98 LEU A O 1
ATOM 753 N N . SER A 1 99 ? 4.666 11.242 3.380 1.00 93.56 99 SER A N 1
ATOM 754 C CA . SER A 1 99 ? 4.589 11.740 1.996 1.00 93.56 99 SER A CA 1
ATOM 755 C C . SER A 1 99 ? 3.713 10.825 1.125 1.00 93.56 99 SER A C 1
ATOM 757 O O . SER A 1 99 ? 4.075 9.659 0.977 1.00 93.56 99 SER A O 1
ATOM 759 N N . PRO A 1 100 ? 2.624 11.319 0.503 1.00 93.75 100 PRO A N 1
ATOM 760 C CA . PRO A 1 100 ? 1.594 10.476 -0.106 1.00 93.75 100 PRO A CA 1
ATOM 761 C C . PRO A 1 100 ? 2.119 9.639 -1.277 1.00 93.75 100 PRO A C 1
ATOM 763 O O . PRO A 1 100 ? 2.823 10.147 -2.149 1.00 93.75 100 PRO A O 1
ATOM 766 N N . TYR A 1 101 ? 1.708 8.369 -1.343 1.00 95.62 101 TYR A N 1
ATOM 767 C CA . TYR A 1 101 ? 2.159 7.432 -2.381 1.00 95.62 101 TYR A CA 1
ATOM 768 C C . TYR A 1 101 ? 1.190 7.258 -3.556 1.00 95.62 101 TYR A C 1
ATOM 770 O O . TYR A 1 101 ? 1.602 6.811 -4.628 1.00 95.62 101 TYR A O 1
ATOM 778 N N . ALA A 1 102 ? -0.077 7.657 -3.400 1.00 95.81 102 ALA A N 1
ATOM 779 C CA . ALA A 1 102 ? -1.086 7.565 -4.456 1.00 95.81 102 ALA A CA 1
ATOM 780 C C . ALA A 1 102 ? -0.667 8.210 -5.799 1.00 95.81 102 ALA A C 1
ATOM 782 O O . ALA A 1 102 ? -0.873 7.571 -6.833 1.00 95.81 102 ALA A O 1
ATOM 783 N N . PRO A 1 103 ? -0.013 9.396 -5.836 1.00 95.81 103 PRO A N 1
ATOM 784 C CA . PRO A 1 103 ? 0.450 10.000 -7.092 1.00 95.81 103 PRO A CA 1
ATOM 785 C C . PRO A 1 103 ? 1.512 9.173 -7.832 1.00 95.81 103 PRO A C 1
ATOM 787 O O . PRO A 1 103 ? 1.720 9.364 -9.028 1.00 95.81 103 PRO A O 1
ATOM 790 N N . HIS A 1 104 ? 2.193 8.260 -7.135 1.00 94.81 104 HIS A N 1
ATOM 791 C CA . HIS A 1 104 ? 3.310 7.484 -7.668 1.00 94.81 104 HIS A CA 1
ATOM 792 C C . HIS A 1 104 ? 2.887 6.103 -8.197 1.00 94.81 104 HIS A C 1
ATOM 794 O O . HIS A 1 104 ? 3.583 5.550 -9.050 1.00 94.81 104 HIS A O 1
ATOM 800 N N . LEU A 1 105 ? 1.720 5.577 -7.789 1.00 95.38 105 LEU A N 1
ATOM 801 C CA . LEU A 1 105 ? 1.175 4.288 -8.256 1.00 95.38 105 LEU A CA 1
ATOM 802 C C . LEU A 1 105 ? 1.202 4.147 -9.787 1.00 95.38 105 LEU A C 1
ATOM 804 O O . LEU A 1 105 ? 1.640 3.116 -10.293 1.00 95.38 105 LEU A O 1
ATOM 808 N N . ALA A 1 106 ? 0.810 5.197 -10.516 1.00 95.12 106 ALA A N 1
ATOM 809 C CA . ALA A 1 106 ? 0.776 5.207 -11.980 1.00 95.12 106 ALA A CA 1
ATOM 810 C C . ALA A 1 106 ? 2.140 4.922 -12.626 1.00 95.12 106 ALA A C 1
ATOM 812 O O . ALA A 1 106 ? 2.227 4.131 -13.565 1.00 95.12 106 ALA A O 1
ATOM 813 N N . ALA A 1 107 ? 3.207 5.532 -12.104 1.00 93.94 107 ALA A N 1
ATOM 814 C CA . ALA A 1 107 ? 4.559 5.334 -12.616 1.00 93.94 107 ALA A CA 1
ATOM 815 C C . ALA A 1 107 ? 5.054 3.907 -12.342 1.00 93.94 107 ALA A C 1
ATOM 817 O O . ALA A 1 107 ? 5.588 3.259 -13.240 1.00 93.94 107 ALA A O 1
ATOM 818 N N . HIS A 1 108 ? 4.818 3.390 -11.134 1.00 93.44 108 HIS A N 1
ATOM 819 C CA . HIS A 1 108 ? 5.242 2.042 -10.750 1.00 93.44 108 HIS A CA 1
ATOM 820 C C . HIS A 1 108 ? 4.491 0.949 -11.518 1.00 93.44 108 HIS A C 1
ATOM 822 O O . HIS A 1 108 ? 5.107 0.011 -12.020 1.00 93.44 108 HIS A O 1
ATOM 828 N N . VAL A 1 109 ? 3.180 1.102 -11.720 1.00 94.19 109 VAL A N 1
ATOM 829 C CA . VAL A 1 109 ? 2.408 0.198 -12.583 1.00 94.19 109 VAL A CA 1
ATOM 830 C C . VAL A 1 109 ? 2.919 0.230 -14.023 1.00 94.19 109 VAL A C 1
ATOM 832 O O . VAL A 1 109 ? 3.138 -0.835 -14.595 1.00 94.19 109 VAL A O 1
ATOM 835 N N . ALA A 1 110 ? 3.186 1.410 -14.593 1.00 92.12 110 ALA A N 1
ATOM 836 C CA . ALA A 1 110 ? 3.721 1.526 -15.951 1.00 92.12 110 ALA A CA 1
ATOM 837 C C . ALA A 1 110 ? 5.104 0.863 -16.109 1.00 92.12 110 ALA A C 1
ATOM 839 O O . ALA A 1 110 ? 5.343 0.179 -17.103 1.00 92.12 110 ALA A O 1
ATOM 840 N N . VAL A 1 111 ? 5.994 1.003 -15.118 1.00 89.25 111 VAL A N 1
ATOM 841 C CA . VAL A 1 111 ? 7.309 0.334 -15.098 1.00 89.25 111 VAL A CA 1
ATOM 842 C C . VAL A 1 111 ? 7.166 -1.190 -15.080 1.00 89.25 111 VAL A C 1
ATOM 844 O O . VAL A 1 111 ? 7.883 -1.877 -15.803 1.00 89.25 111 VAL A O 1
ATOM 847 N N . LEU A 1 112 ? 6.229 -1.734 -14.298 1.00 88.50 112 LEU A N 1
ATOM 848 C CA . LEU A 1 112 ? 5.988 -3.181 -14.246 1.00 88.50 112 LEU A CA 1
ATOM 849 C C . LEU A 1 112 ? 5.279 -3.713 -15.499 1.00 88.50 112 LEU A C 1
ATOM 851 O O . LEU A 1 112 ? 5.583 -4.819 -15.940 1.00 88.50 112 LEU A O 1
ATOM 855 N N . ALA A 1 113 ? 4.381 -2.926 -16.094 1.00 87.56 113 ALA A N 1
ATOM 856 C CA . ALA A 1 113 ? 3.697 -3.253 -17.344 1.00 87.56 113 ALA A CA 1
ATOM 857 C C . ALA A 1 113 ? 4.655 -3.317 -18.547 1.00 87.56 113 ALA A C 1
ATOM 859 O O . ALA A 1 113 ? 4.443 -4.110 -19.459 1.00 87.56 113 ALA A O 1
ATOM 860 N N . ALA A 1 114 ? 5.719 -2.507 -18.531 1.00 84.25 114 ALA A N 1
ATOM 861 C CA . ALA A 1 114 ? 6.771 -2.485 -19.548 1.00 84.25 114 ALA A CA 1
ATOM 862 C C . ALA A 1 114 ? 7.855 -3.573 -19.362 1.00 84.25 114 ALA A C 1
ATOM 864 O O . ALA A 1 114 ? 8.834 -3.591 -20.110 1.00 84.25 114 ALA A O 1
ATOM 865 N N . GLY A 1 115 ? 7.715 -4.451 -18.360 1.00 75.44 115 GLY A N 1
ATOM 866 C CA . GLY A 1 115 ? 8.650 -5.544 -18.088 1.00 75.44 115 GLY A CA 1
ATOM 867 C C . GLY A 1 115 ? 8.695 -6.623 -19.180 1.00 75.44 115 GLY A C 1
ATOM 868 O O . GLY A 1 115 ? 7.845 -6.688 -20.063 1.00 75.44 115 GLY A O 1
ATOM 869 N N . ASP A 1 116 ? 9.683 -7.513 -19.085 1.00 60.19 116 ASP A N 1
ATOM 870 C CA . ASP A 1 116 ? 10.081 -8.504 -20.106 1.00 60.19 116 ASP A CA 1
ATOM 871 C C . ASP A 1 116 ? 9.064 -9.622 -20.450 1.00 60.19 116 ASP A C 1
ATOM 873 O O . ASP A 1 116 ? 9.391 -10.550 -21.190 1.00 60.19 116 ASP A O 1
ATOM 877 N N . GLY A 1 117 ? 7.834 -9.553 -19.935 1.00 56.59 117 GLY A N 1
ATOM 878 C CA . GLY A 1 117 ? 6.758 -10.506 -20.228 1.00 56.59 117 GLY A CA 1
ATOM 879 C C . GLY A 1 117 ? 6.916 -11.899 -19.604 1.00 56.59 117 GLY A C 1
ATOM 880 O O . GLY A 1 117 ? 6.156 -12.799 -19.953 1.00 56.59 117 GLY A O 1
ATOM 881 N N . THR A 1 118 ? 7.872 -12.117 -18.692 1.00 55.00 118 THR A N 1
ATOM 882 C CA . THR A 1 118 ? 8.281 -13.483 -18.302 1.00 55.00 118 THR A CA 1
ATOM 883 C C . THR A 1 118 ? 7.437 -14.197 -17.236 1.00 55.00 118 THR A C 1
ATOM 885 O O . THR A 1 118 ? 7.641 -15.396 -17.051 1.00 55.00 118 THR A O 1
ATOM 888 N N . SER A 1 119 ? 6.507 -13.547 -16.514 1.00 54.66 119 SER A N 1
ATOM 889 C CA . SER A 1 119 ? 5.682 -14.272 -15.507 1.00 54.66 119 SER A CA 1
ATOM 890 C C . SER A 1 119 ? 4.415 -13.599 -14.950 1.00 54.66 119 SER A C 1
ATOM 892 O O . SER A 1 119 ? 3.555 -14.310 -14.428 1.00 54.66 119 SER A O 1
ATOM 894 N N . ALA A 1 120 ? 4.262 -12.273 -15.017 1.00 58.97 120 ALA A N 1
ATOM 895 C CA . ALA A 1 120 ? 3.084 -11.587 -14.470 1.00 58.97 120 ALA A CA 1
ATOM 896 C C . ALA A 1 120 ? 2.005 -11.348 -15.548 1.00 58.97 120 ALA A C 1
ATOM 898 O O . ALA A 1 120 ? 2.359 -11.088 -16.699 1.00 58.97 120 ALA A O 1
ATOM 899 N N . PRO A 1 121 ? 0.698 -11.364 -15.203 1.00 62.19 121 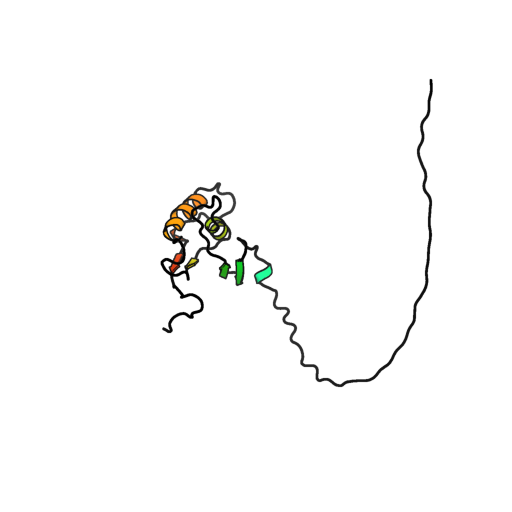PRO A N 1
ATOM 900 C CA . PRO A 1 121 ? -0.342 -10.834 -16.085 1.00 62.19 121 PRO A CA 1
ATOM 901 C C . PRO A 1 121 ? -0.034 -9.378 -16.448 1.00 62.19 121 PRO A C 1
ATOM 903 O O . PRO A 1 121 ? 0.456 -8.635 -15.594 1.00 62.19 121 PRO A O 1
ATOM 906 N N . ALA A 1 122 ? -0.350 -8.972 -17.682 1.00 75.81 122 ALA A N 1
ATOM 907 C CA . ALA A 1 122 ? -0.186 -7.591 -18.132 1.00 75.81 122 ALA A CA 1
ATOM 908 C C . ALA A 1 122 ? -0.924 -6.638 -17.176 1.00 75.81 122 ALA A C 1
ATOM 910 O O . ALA A 1 122 ? -2.148 -6.672 -17.088 1.00 75.81 122 ALA A O 1
ATOM 911 N N . LEU A 1 123 ? -0.162 -5.842 -16.425 1.00 88.19 123 LEU A N 1
ATOM 912 C CA . LEU A 1 123 ? -0.684 -4.995 -15.359 1.00 88.19 123 LEU A CA 1
ATOM 913 C C . LEU A 1 123 ? -1.146 -3.654 -15.930 1.00 88.19 123 LEU A C 1
ATOM 915 O O . LEU A 1 123 ? -0.342 -2.916 -16.494 1.00 88.19 123 LEU A O 1
ATOM 919 N N . SER A 1 124 ? -2.414 -3.307 -15.740 1.00 92.19 124 SER A N 1
ATOM 920 C CA . SER A 1 124 ? -2.959 -1.994 -16.080 1.00 92.19 124 SER A CA 1
ATOM 921 C C . SER A 1 124 ? -3.266 -1.181 -14.822 1.00 92.19 124 SER A C 1
ATOM 923 O O . SER A 1 124 ? -3.556 -1.724 -13.756 1.00 92.19 124 SER A O 1
ATOM 925 N N . MET A 1 125 ? -3.280 0.149 -14.950 1.00 93.56 125 MET A N 1
ATOM 926 C CA . MET A 1 125 ? -3.793 1.029 -13.892 1.00 93.56 125 MET A CA 1
ATOM 927 C C . MET A 1 125 ? -5.294 0.845 -13.639 1.00 93.56 125 MET A C 1
ATOM 929 O O . MET A 1 125 ? -5.758 1.159 -12.550 1.00 93.56 125 MET A O 1
ATOM 933 N N . SER A 1 126 ? -6.048 0.292 -14.597 1.00 94.31 126 SER A N 1
ATOM 934 C CA . SER A 1 126 ? -7.441 -0.132 -14.376 1.00 94.31 126 SER A CA 1
ATOM 935 C C . SER A 1 126 ? -7.577 -1.253 -13.347 1.00 94.31 126 SER A C 1
ATOM 937 O O . SER A 1 126 ? -8.642 -1.412 -12.758 1.00 94.31 126 SER A O 1
ATOM 939 N N . ASP A 1 127 ? -6.509 -2.024 -13.135 1.00 94.31 127 ASP A N 1
ATOM 940 C CA . ASP A 1 127 ? -6.503 -3.187 -12.249 1.00 94.31 127 ASP A CA 1
ATOM 941 C C . ASP A 1 127 ? -6.054 -2.809 -10.833 1.00 94.31 127 ASP A C 1
ATOM 943 O O . ASP A 1 127 ? -5.967 -3.678 -9.966 1.00 94.31 127 ASP A O 1
ATOM 947 N N . VAL A 1 128 ? -5.724 -1.532 -10.601 1.00 96.69 128 VAL A N 1
ATOM 948 C CA . VAL A 1 128 ? -5.212 -1.024 -9.329 1.00 96.69 128 VAL A CA 1
ATOM 949 C C . VAL A 1 128 ? -6.174 0.008 -8.751 1.00 96.69 128 VAL A C 1
ATOM 951 O O . VAL A 1 128 ? -6.392 1.077 -9.317 1.00 96.69 128 VAL A O 1
ATOM 954 N N . ALA A 1 129 ? -6.722 -0.307 -7.582 1.00 97.94 129 ALA A N 1
ATOM 955 C CA . ALA A 1 129 ? -7.591 0.573 -6.818 1.00 97.94 129 ALA A CA 1
ATOM 956 C C . ALA A 1 129 ? -6.830 1.183 -5.635 1.00 97.94 129 ALA A C 1
ATOM 958 O O . ALA A 1 129 ? -6.042 0.509 -4.970 1.00 97.94 129 ALA A O 1
ATOM 959 N N . TYR A 1 130 ? -7.102 2.452 -5.346 1.00 98.12 130 TYR A N 1
ATOM 960 C CA . TYR A 1 130 ? -6.596 3.154 -4.171 1.00 98.12 130 TYR A CA 1
ATOM 961 C C . TYR A 1 130 ? -7.767 3.782 -3.419 1.00 98.12 130 TYR A C 1
ATOM 963 O O . TYR A 1 130 ? -8.588 4.486 -4.011 1.00 98.12 130 TYR A O 1
ATOM 971 N N . HIS A 1 131 ? -7.816 3.553 -2.112 1.00 97.56 131 HIS A N 1
ATOM 972 C CA . HIS A 1 131 ? -8.783 4.155 -1.206 1.00 97.56 131 HIS A CA 1
ATOM 973 C C . HIS A 1 131 ? -8.046 4.714 0.007 1.00 97.56 131 HIS A C 1
ATOM 975 O O . HIS A 1 131 ? -7.172 4.045 0.550 1.00 97.56 131 HIS A O 1
ATOM 981 N N . SER A 1 132 ? -8.413 5.917 0.441 1.00 95.94 132 SER A N 1
ATOM 982 C CA . SER A 1 132 ? -7.893 6.519 1.668 1.00 95.94 132 SER A CA 1
ATOM 983 C C . SER A 1 132 ? -9.015 6.606 2.695 1.00 95.94 132 SER A C 1
ATOM 985 O O . SER A 1 132 ? -10.074 7.168 2.414 1.00 95.94 132 SER A O 1
ATOM 987 N N . PHE A 1 133 ? -8.771 6.037 3.871 1.00 95.81 133 PHE A N 1
ATOM 988 C CA . PHE A 1 133 ? -9.633 6.107 5.045 1.00 95.81 133 PHE A CA 1
ATOM 989 C C . PHE A 1 133 ? -8.755 6.474 6.251 1.00 95.81 133 PHE A C 1
ATOM 991 O O . PHE A 1 133 ? -8.376 5.580 7.006 1.00 95.81 133 PHE A O 1
ATOM 998 N N . PRO A 1 134 ? -8.372 7.757 6.409 1.00 95.38 134 PRO A N 1
ATOM 999 C CA . PRO A 1 134 ? -7.452 8.175 7.461 1.00 95.38 134 PRO A CA 1
ATOM 1000 C C . PRO A 1 134 ? -7.959 7.802 8.858 1.00 95.38 134 PRO A C 1
ATOM 1002 O O . PRO A 1 134 ? -9.123 8.044 9.186 1.00 95.38 134 PRO A O 1
ATOM 1005 N N . ILE A 1 135 ? -7.080 7.239 9.685 1.00 94.81 135 ILE A N 1
ATOM 1006 C CA . ILE A 1 135 ? -7.337 6.934 11.095 1.00 94.81 135 ILE A CA 1
ATOM 1007 C C . ILE A 1 135 ? -6.238 7.610 11.911 1.00 94.81 135 ILE A C 1
ATOM 1009 O O . ILE A 1 135 ? -5.063 7.307 11.724 1.00 94.81 135 ILE A O 1
ATOM 1013 N N . HIS A 1 136 ? -6.618 8.499 12.831 1.00 93.38 136 HIS A N 1
ATOM 1014 C CA . HIS A 1 136 ? -5.657 9.146 13.724 1.00 93.38 136 HIS A CA 1
ATOM 1015 C C . HIS A 1 136 ? -4.898 8.114 14.569 1.00 93.38 136 HIS A C 1
ATOM 1017 O O . HIS A 1 136 ? -5.473 7.109 15.005 1.00 93.38 136 HIS A O 1
ATOM 1023 N N . ASP A 1 137 ? -3.619 8.376 14.848 1.00 91.94 137 ASP A N 1
ATOM 1024 C CA . ASP A 1 137 ? -2.813 7.495 15.694 1.00 91.94 137 ASP A CA 1
ATOM 1025 C C . ASP A 1 137 ? -3.506 7.217 17.043 1.00 91.94 137 ASP A C 1
ATOM 1027 O O . ASP A 1 137 ? -4.187 8.069 17.628 1.00 91.94 137 ASP A O 1
ATOM 1031 N N . ARG A 1 138 ? -3.358 5.978 17.526 1.00 93.31 138 ARG A N 1
ATOM 1032 C CA . ARG A 1 138 ? -3.977 5.450 18.758 1.00 93.31 138 ARG A CA 1
ATOM 1033 C C . ARG A 1 138 ? -5.501 5.651 18.850 1.00 93.31 138 ARG A C 1
ATOM 1035 O O . ARG A 1 138 ? -6.054 5.589 19.948 1.00 93.31 138 ARG A O 1
ATOM 1042 N N . SER A 1 139 ? -6.181 5.848 17.721 1.00 93.44 139 SER A N 1
ATOM 1043 C CA . SER A 1 139 ? -7.626 6.082 17.645 1.00 93.44 139 SER A CA 1
ATOM 1044 C C . SER A 1 139 ? -8.351 4.979 16.869 1.00 93.44 139 SER A C 1
ATOM 1046 O O . SER A 1 139 ? -7.740 4.071 16.307 1.00 93.44 139 SER A O 1
ATOM 1048 N N . LEU A 1 140 ? -9.682 5.041 16.868 1.00 93.06 140 LEU A N 1
ATOM 1049 C CA . LEU A 1 140 ? -10.549 4.171 16.072 1.00 93.06 140 LEU A CA 1
ATOM 1050 C C . LEU A 1 140 ? -11.195 4.985 14.938 1.00 93.06 140 LEU A C 1
ATOM 1052 O O . LEU A 1 140 ? -11.336 6.202 15.084 1.00 93.06 140 LEU A O 1
ATOM 1056 N N . PRO A 1 141 ? -11.633 4.340 13.839 1.00 90.06 141 PRO A N 1
ATOM 1057 C CA . PRO A 1 141 ? -12.501 4.979 12.856 1.00 90.06 141 PRO A CA 1
ATOM 1058 C C . PRO A 1 141 ? -13.742 5.595 13.513 1.00 90.06 141 PRO A C 1
ATOM 1060 O O . PRO A 1 141 ? -14.274 5.052 14.485 1.00 90.06 141 PRO A O 1
ATOM 1063 N N . ALA A 1 142 ? -14.237 6.695 12.946 1.00 84.06 142 ALA A N 1
ATOM 1064 C CA . ALA A 1 142 ? -15.548 7.218 13.311 1.00 84.06 142 ALA A CA 1
ATOM 1065 C C . ALA A 1 142 ? -16.649 6.191 12.986 1.00 84.06 142 ALA A C 1
ATOM 1067 O O . ALA A 1 142 ? -16.570 5.478 11.982 1.00 84.06 142 ALA A O 1
ATOM 1068 N N . SER A 1 143 ? -17.679 6.126 13.833 1.00 80.88 143 SER A N 1
ATOM 1069 C CA . SER A 1 143 ? -18.873 5.320 13.559 1.00 80.88 143 SER A CA 1
ATOM 1070 C C . SER A 1 143 ? -19.618 5.826 12.308 1.00 80.88 143 SER A C 1
ATOM 1072 O O . SER A 1 143 ? -19.567 7.031 12.049 1.00 80.88 143 SER A O 1
ATOM 1074 N N . PRO A 1 144 ? -20.318 4.941 11.566 1.00 72.19 144 PRO A N 1
ATOM 1075 C CA . PRO A 1 144 ? -21.187 5.323 10.446 1.00 72.19 144 PRO A CA 1
ATOM 1076 C C . PRO A 1 144 ? -22.367 6.224 10.843 1.00 72.19 144 PRO A C 1
ATOM 1078 O O . PRO A 1 144 ? -22.850 6.081 11.992 1.00 72.19 144 PRO A O 1
#

Sequence (144 aa):
MEHTTATPASNDIDQSVSHSIDESVSSPNKHTTISTFSMNAPTVTSMRPRPIPNSYWATPLLLACEYPWTPSSSTQKLDLLLKAGVRTFIDLTETGELSPYAPHLAAHVAVLAAGDGTSAPALSMSDVAYHSFPIHDRSLPASP

Organism: NCBI:txid205917